Protein AF-A0A103Y2D1-F1 (afdb_monomer_lite)

Structure (mmCIF, N/CA/C/O backbone):
data_AF-A0A103Y2D1-F1
#
_entry.id   AF-A0A103Y2D1-F1
#
loop_
_atom_site.group_PDB
_atom_site.id
_atom_site.type_symbol
_atom_site.label_atom_id
_atom_site.label_alt_id
_atom_site.label_comp_id
_atom_site.label_asym_id
_atom_site.label_entity_id
_atom_site.label_seq_id
_atom_site.pdbx_PDB_ins_code
_atom_site.Cartn_x
_atom_site.Cartn_y
_atom_site.Cartn_z
_atom_site.occupancy
_atom_site.B_iso_or_equiv
_atom_site.auth_seq_id
_atom_site.auth_comp_id
_atom_site.auth_asym_id
_atom_site.auth_atom_id
_atom_site.pdbx_PDB_model_num
ATOM 1 N N . MET A 1 1 ? 6.183 9.268 -10.491 1.00 80.50 1 MET A N 1
ATOM 2 C CA . MET A 1 1 ? 6.484 7.923 -9.949 1.00 80.50 1 MET A CA 1
ATOM 3 C C . MET A 1 1 ? 5.217 7.092 -9.998 1.00 80.50 1 MET A C 1
ATOM 5 O O . MET A 1 1 ? 4.140 7.675 -9.955 1.00 80.50 1 MET A O 1
ATOM 9 N N . TYR A 1 2 ? 5.351 5.771 -10.081 1.00 86.38 2 TYR A N 1
ATOM 10 C CA . TYR A 1 2 ? 4.255 4.839 -9.800 1.00 86.38 2 TYR A CA 1
ATOM 11 C C . TYR A 1 2 ? 4.554 4.114 -8.488 1.00 86.38 2 TYR A C 1
ATOM 13 O O . TYR A 1 2 ? 5.723 3.844 -8.200 1.00 86.38 2 TYR A O 1
ATOM 21 N N . ILE A 1 3 ? 3.529 3.802 -7.698 1.00 89.62 3 ILE A N 1
ATOM 22 C CA . ILE A 1 3 ? 3.655 2.942 -6.515 1.00 89.62 3 ILE A CA 1
ATOM 23 C C . ILE A 1 3 ? 2.510 1.931 -6.537 1.00 89.62 3 ILE A C 1
ATOM 25 O O . ILE A 1 3 ? 1.352 2.335 -6.609 1.00 89.62 3 ILE A O 1
ATOM 29 N N . ASN A 1 4 ? 2.822 0.641 -6.441 1.00 91.50 4 ASN A N 1
ATOM 30 C CA . ASN A 1 4 ? 1.822 -0.393 -6.184 1.00 91.50 4 ASN A CA 1
ATOM 31 C C . ASN A 1 4 ? 1.938 -0.840 -4.728 1.00 91.50 4 ASN A C 1
ATOM 33 O O . ASN A 1 4 ? 3.003 -1.292 -4.306 1.00 91.50 4 ASN A O 1
ATOM 37 N N . TRP A 1 5 ? 0.838 -0.773 -3.986 1.00 93.69 5 TRP A N 1
ATOM 38 C CA . TRP A 1 5 ? 0.718 -1.382 -2.663 1.00 93.69 5 TRP A CA 1
ATOM 39 C C . TRP A 1 5 ? -0.102 -2.667 -2.759 1.00 93.69 5 TRP A C 1
ATOM 41 O O . TRP A 1 5 ? -1.119 -2.688 -3.458 1.00 93.69 5 TRP A O 1
ATOM 51 N N . TYR A 1 6 ? 0.303 -3.711 -2.034 1.00 93.12 6 TYR A N 1
ATOM 52 C CA . TYR A 1 6 ? -0.367 -5.013 -2.039 1.00 93.12 6 TYR A CA 1
ATOM 53 C C . TYR A 1 6 ? -0.736 -5.480 -0.631 1.00 93.12 6 TYR A C 1
ATOM 55 O O . TYR A 1 6 ? 0.100 -5.515 0.279 1.00 93.12 6 TYR A O 1
ATOM 63 N N . PHE A 1 7 ? -1.989 -5.913 -0.486 1.00 93.62 7 PHE A N 1
ATOM 64 C CA . PHE A 1 7 ? -2.596 -6.306 0.782 1.00 93.62 7 PHE A CA 1
ATOM 65 C C . PHE A 1 7 ? -3.375 -7.615 0.616 1.00 93.62 7 PHE A C 1
ATOM 67 O O . PHE A 1 7 ? -4.338 -7.674 -0.141 1.00 93.62 7 PHE A O 1
ATOM 74 N N . THR A 1 8 ? -3.013 -8.659 1.355 1.00 93.94 8 THR A N 1
ATOM 75 C CA . THR A 1 8 ? -3.889 -9.816 1.623 1.00 93.94 8 THR A CA 1
ATOM 76 C C . THR A 1 8 ? -3.883 -10.039 3.122 1.00 93.94 8 THR A C 1
ATOM 78 O O . THR A 1 8 ? -2.853 -9.846 3.769 1.00 93.94 8 THR A O 1
ATOM 81 N N . GLU A 1 9 ? -5.007 -10.456 3.691 1.00 93.12 9 GLU A N 1
ATOM 82 C CA . GLU A 1 9 ? -4.977 -10.920 5.075 1.00 93.12 9 GLU A CA 1
ATOM 83 C C . GLU A 1 9 ? -4.262 -12.280 5.091 1.00 93.12 9 GLU A C 1
ATOM 85 O O . GLU A 1 9 ? -4.388 -13.077 4.153 1.00 93.12 9 GLU A O 1
ATOM 90 N N . VAL A 1 10 ? -3.444 -12.500 6.116 1.00 87.44 10 VAL A N 1
ATOM 91 C CA . VAL A 1 10 ? -2.610 -13.697 6.298 1.00 87.44 10 VAL A CA 1
ATOM 92 C C . VAL A 1 10 ? -3.083 -14.545 7.483 1.00 87.44 10 VAL A C 1
ATOM 94 O O . VAL A 1 10 ? -2.599 -15.659 7.671 1.00 87.44 10 VAL A O 1
ATOM 97 N N . GLN A 1 11 ? -4.038 -14.036 8.267 1.00 86.94 11 GLN A N 1
ATOM 98 C CA . GLN A 1 11 ? -4.599 -14.670 9.460 1.00 86.94 11 GLN A CA 1
ATOM 99 C C . GLN A 1 11 ? -6.085 -15.004 9.253 1.00 86.94 11 GLN A C 1
ATOM 101 O O . GLN A 1 11 ? -6.831 -14.258 8.621 1.00 86.94 11 GLN A O 1
ATOM 106 N N . GLY A 1 12 ? -6.541 -16.138 9.785 1.00 89.25 12 GLY A N 1
ATOM 107 C CA . GLY A 1 12 ? -7.967 -16.467 9.801 1.00 89.25 12 GLY A CA 1
ATOM 108 C C . GLY A 1 12 ? -8.672 -15.686 10.906 1.00 89.25 12 GLY A C 1
ATOM 109 O O . GLY A 1 12 ? -8.625 -16.123 12.051 1.00 89.25 12 GLY A O 1
ATOM 110 N N . LEU A 1 13 ? -9.291 -14.552 10.563 1.00 90.62 13 LEU A N 1
ATOM 111 C CA . LEU A 1 13 ? -9.935 -13.660 11.536 1.00 90.62 13 LEU A CA 1
ATOM 112 C C . LEU A 1 13 ? -11.124 -14.332 12.245 1.00 90.62 13 LEU A C 1
ATOM 114 O O . LEU A 1 13 ? -11.968 -14.975 11.610 1.00 90.62 13 LEU A O 1
ATOM 118 N N . GLY A 1 14 ? -11.185 -14.169 13.565 1.00 90.69 14 GLY A N 1
ATOM 119 C CA . GLY A 1 14 ? -12.250 -14.654 14.435 1.00 90.69 14 GLY A CA 1
ATOM 120 C C . GLY A 1 14 ? -13.510 -13.780 14.440 1.00 90.69 14 GLY A C 1
ATOM 121 O O . GLY A 1 14 ? -13.610 -12.743 13.787 1.00 90.69 14 GLY A O 1
ATOM 122 N N . LEU A 1 15 ? -14.513 -14.201 15.218 1.00 91.62 15 LEU A N 1
ATOM 123 C CA . LEU A 1 15 ? -15.745 -13.427 15.397 1.00 91.62 15 LEU A CA 1
ATOM 124 C C . LEU A 1 15 ? -15.460 -12.127 16.158 1.00 91.62 15 LEU A C 1
ATOM 126 O O . LEU A 1 15 ? -15.080 -12.162 17.326 1.00 91.62 15 LEU A O 1
ATOM 130 N N . GLY A 1 16 ? -15.705 -10.994 15.500 1.00 91.00 16 GLY A N 1
ATOM 131 C CA . GLY A 1 16 ? -15.425 -9.663 16.040 1.00 91.00 16 GLY A CA 1
ATOM 132 C C . GLY A 1 16 ? -14.010 -9.156 15.755 1.00 91.00 16 GLY A C 1
ATOM 133 O O . GLY A 1 16 ? -13.722 -8.019 16.108 1.00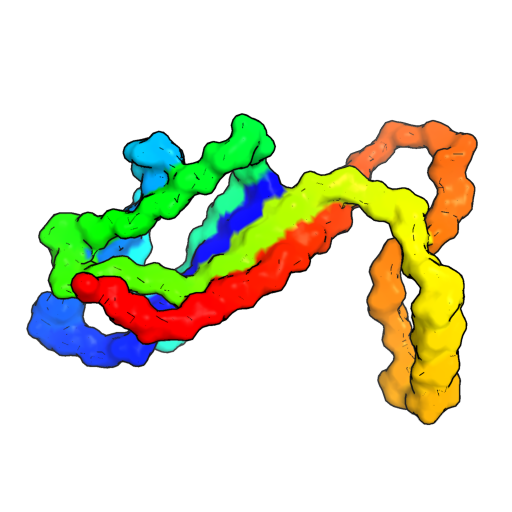 91.00 16 GLY A O 1
ATOM 134 N N . GLU A 1 17 ? -13.153 -9.943 15.097 1.00 93.56 17 GLU A N 1
ATOM 135 C CA . GLU A 1 17 ? -11.875 -9.450 14.581 1.00 93.56 17 GLU A CA 1
ATOM 136 C C . GLU A 1 17 ? -12.064 -8.855 13.184 1.00 93.56 17 GLU A C 1
ATOM 138 O O . GLU A 1 17 ? -12.582 -9.505 12.272 1.00 93.56 17 GLU A O 1
ATOM 143 N N . TYR A 1 18 ? -11.625 -7.613 13.007 1.00 94.06 18 TYR A N 1
ATOM 144 C CA . TYR A 1 18 ? -11.720 -6.893 11.745 1.00 94.06 18 TYR A CA 1
ATOM 145 C C . TYR A 1 18 ? -10.474 -6.039 11.524 1.00 94.06 18 TYR A C 1
ATOM 147 O O . TYR A 1 18 ? -9.940 -5.448 12.464 1.00 94.06 18 TYR A O 1
ATOM 155 N N . ARG A 1 19 ? -10.013 -5.975 10.272 1.00 95.38 19 ARG A N 1
ATOM 156 C CA . ARG A 1 19 ? -8.897 -5.121 9.862 1.00 95.38 19 ARG A CA 1
ATOM 157 C C . ARG A 1 19 ? -9.337 -4.219 8.718 1.00 95.38 19 ARG A C 1
ATOM 159 O O . ARG A 1 19 ? -9.697 -4.710 7.650 1.00 95.38 19 ARG A O 1
ATOM 166 N N . SER A 1 20 ? -9.276 -2.917 8.949 1.00 96.56 20 SER A N 1
ATOM 167 C CA . SER A 1 20 ? -9.605 -1.885 7.973 1.00 96.56 20 SER A CA 1
ATOM 168 C C . SER A 1 20 ? -8.745 -0.648 8.225 1.00 96.56 20 SER A C 1
ATOM 170 O O . SER A 1 20 ? -8.495 -0.263 9.369 1.00 96.56 20 SER A O 1
ATOM 172 N N . PHE A 1 21 ? -8.214 -0.062 7.158 1.00 96.88 21 PHE A N 1
ATOM 173 C CA . PHE A 1 21 ? -7.313 1.082 7.252 1.00 96.88 21 PHE A CA 1
ATOM 174 C C . PHE A 1 21 ? -7.339 1.937 5.988 1.00 96.88 21 PHE A C 1
ATOM 176 O O . PHE A 1 21 ? -7.564 1.437 4.888 1.00 96.88 21 PHE A O 1
ATOM 183 N N . GLU A 1 22 ? -7.065 3.223 6.147 1.00 96.62 22 GLU A N 1
ATOM 184 C CA . GLU A 1 22 ? -6.908 4.183 5.056 1.00 96.62 22 GLU A CA 1
ATOM 185 C C . GLU A 1 22 ? -5.439 4.602 4.935 1.00 96.62 22 GLU A C 1
ATOM 187 O O . GLU A 1 22 ? -4.681 4.591 5.912 1.00 96.62 22 GLU A O 1
ATOM 192 N N . ILE A 1 23 ? -5.020 4.947 3.718 1.00 95.00 23 ILE A N 1
ATOM 193 C CA . ILE A 1 23 ? -3.692 5.496 3.444 1.00 95.00 23 ILE A CA 1
ATOM 194 C C . ILE A 1 23 ? -3.820 7.006 3.307 1.00 95.00 23 ILE A C 1
ATOM 196 O O . ILE A 1 23 ? -4.662 7.501 2.563 1.00 95.00 23 ILE A O 1
ATOM 200 N N . TYR A 1 24 ? -2.935 7.723 3.984 1.00 92.81 24 TYR A N 1
ATOM 201 C CA . TYR A 1 24 ? -2.800 9.170 3.928 1.00 92.81 24 TYR A CA 1
ATOM 202 C C . TYR A 1 24 ? -1.480 9.530 3.236 1.00 92.81 24 TYR A C 1
ATOM 204 O O . TYR A 1 24 ? -0.499 8.784 3.318 1.00 92.81 24 TYR A O 1
ATOM 212 N N . LYS A 1 25 ? -1.449 10.669 2.539 1.00 91.38 25 LYS A N 1
ATOM 213 C CA . LYS A 1 25 ? -0.292 11.161 1.780 1.00 91.38 25 LYS A CA 1
ATOM 214 C C . LYS A 1 25 ? -0.028 12.625 2.121 1.00 91.38 25 LYS A C 1
ATOM 216 O O . LYS A 1 25 ? -0.676 13.509 1.563 1.00 91.38 25 LYS A O 1
ATOM 221 N N . ASP A 1 26 ? 0.999 12.874 2.927 1.00 89.00 26 ASP A N 1
ATOM 222 C CA . ASP A 1 26 ? 1.306 14.185 3.520 1.00 89.00 26 ASP A CA 1
ATOM 223 C C . ASP A 1 26 ? 0.104 14.738 4.320 1.00 89.00 26 ASP A C 1
ATOM 225 O O . ASP A 1 26 ? -0.356 15.851 4.094 1.00 89.00 26 ASP A O 1
ATOM 229 N N . ASP A 1 27 ? -0.423 13.902 5.223 1.00 88.25 27 ASP A N 1
ATOM 230 C CA . ASP A 1 27 ? -1.578 14.122 6.117 1.00 88.25 27 ASP A CA 1
ATOM 231 C C . ASP A 1 27 ? -2.966 14.311 5.455 1.00 88.25 27 ASP A C 1
ATOM 233 O O . ASP A 1 27 ? -3.981 14.234 6.148 1.00 88.25 27 ASP A O 1
ATOM 237 N N . ASP A 1 28 ? -3.053 14.432 4.126 1.00 90.94 28 ASP A N 1
ATOM 238 C CA . ASP A 1 28 ? -4.314 14.323 3.371 1.00 90.94 28 ASP A CA 1
ATOM 239 C C . ASP A 1 28 ? -4.742 12.852 3.188 1.00 90.94 28 ASP A C 1
ATOM 241 O O . ASP A 1 28 ? -3.914 11.994 2.869 1.00 90.94 28 ASP A O 1
ATOM 245 N N . ASN A 1 29 ? -6.040 12.546 3.323 1.00 92.69 29 ASN A N 1
ATOM 246 C CA . ASN A 1 29 ? -6.555 11.193 3.071 1.00 92.69 29 ASN A CA 1
ATOM 247 C C . ASN A 1 29 ? -6.474 10.848 1.573 1.00 92.69 29 ASN A C 1
ATOM 249 O O . ASN A 1 29 ? -6.965 11.595 0.723 1.00 92.69 29 ASN A O 1
ATOM 253 N N . PHE A 1 30 ? -5.842 9.719 1.253 1.00 91.38 30 PHE A N 1
ATOM 254 C CA . PHE A 1 30 ? -5.469 9.325 -0.103 1.00 91.38 30 PHE A CA 1
ATOM 255 C C . PHE A 1 30 ? -6.214 8.075 -0.610 1.00 91.38 30 PHE A C 1
ATOM 257 O O . PHE A 1 30 ? -6.243 7.839 -1.821 1.00 91.38 30 PHE A O 1
ATOM 264 N N . SER A 1 31 ? -6.843 7.272 0.258 1.00 93.50 31 SER A N 1
ATOM 265 C CA . SER A 1 31 ? -7.573 6.063 -0.153 1.00 93.50 31 SER A CA 1
ATOM 266 C C . SER A 1 31 ? -8.944 5.933 0.506 1.00 93.50 31 SER A C 1
ATOM 268 O O . SER A 1 31 ? -9.194 6.455 1.581 1.00 93.50 31 SER A O 1
ATOM 270 N N . LEU A 1 32 ? -9.827 5.149 -0.116 1.00 94.94 32 LEU A N 1
ATOM 271 C CA . LEU A 1 32 ? -10.968 4.565 0.595 1.00 94.94 32 LEU A CA 1
ATOM 272 C C . LEU A 1 32 ? -10.477 3.490 1.593 1.00 94.94 32 LEU A C 1
ATOM 274 O O . LEU A 1 32 ? -9.338 3.025 1.446 1.00 94.94 32 LEU A O 1
ATOM 278 N N . PRO A 1 33 ? -11.318 3.039 2.547 1.00 96.19 33 PRO A N 1
ATOM 279 C CA . PRO A 1 33 ? -10.970 1.970 3.480 1.00 96.19 33 PRO A CA 1
ATOM 280 C C . PRO A 1 33 ? -10.531 0.682 2.777 1.00 96.19 33 PRO A C 1
ATOM 282 O O . PRO A 1 33 ? -11.262 0.094 1.973 1.00 96.19 33 PRO A O 1
ATOM 285 N N . ILE A 1 34 ? -9.325 0.226 3.103 1.00 96.12 34 ILE A N 1
ATOM 286 C CA . ILE A 1 34 ? -8.717 -0.999 2.593 1.00 96.12 34 ILE A CA 1
ATOM 287 C C . ILE A 1 34 ? -9.003 -2.126 3.583 1.00 96.12 34 ILE A C 1
ATOM 289 O O . ILE A 1 34 ? -8.465 -2.163 4.687 1.00 96.12 34 ILE A O 1
ATOM 293 N N . VAL A 1 35 ? -9.835 -3.074 3.151 1.00 95.94 35 VAL A N 1
ATOM 294 C CA . VAL A 1 35 ? -10.208 -4.269 3.919 1.00 95.94 35 VAL A CA 1
ATOM 295 C C . VAL A 1 35 ? -9.522 -5.488 3.289 1.00 95.94 35 VAL A C 1
ATOM 297 O O . VAL A 1 35 ? -10.050 -6.048 2.317 1.00 95.94 35 VAL A O 1
ATOM 300 N N . PRO A 1 36 ? -8.323 -5.893 3.753 1.00 93.94 36 PRO A N 1
ATOM 301 C CA . PRO A 1 36 ? -7.642 -7.074 3.233 1.00 93.94 36 PRO A CA 1
ATOM 302 C C . PRO A 1 36 ? -8.445 -8.348 3.533 1.00 93.94 36 PRO A C 1
ATOM 304 O O . PRO A 1 36 ? -9.123 -8.456 4.552 1.00 93.94 36 PRO A O 1
ATOM 307 N N . ARG A 1 37 ? -8.376 -9.336 2.635 1.00 91.56 37 ARG A N 1
ATOM 308 C CA . ARG A 1 37 ? -9.116 -10.604 2.754 1.00 91.56 37 ARG A CA 1
ATOM 309 C C . ARG A 1 37 ? -8.167 -11.787 2.655 1.00 91.56 37 ARG A C 1
ATOM 311 O O . ARG A 1 37 ? -7.156 -11.704 1.966 1.00 91.56 37 ARG A O 1
ATOM 318 N N . ILE A 1 38 ? -8.481 -12.883 3.342 1.00 91.00 38 ILE A N 1
ATOM 319 C CA . ILE A 1 38 ? -7.621 -14.068 3.334 1.00 91.00 38 ILE A CA 1
ATOM 320 C C . ILE A 1 38 ? -7.680 -14.759 1.966 1.00 91.00 38 ILE A C 1
ATOM 322 O O . ILE A 1 38 ? -8.761 -15.040 1.450 1.00 91.00 38 ILE A O 1
ATOM 326 N N . GLY A 1 39 ? -6.514 -14.998 1.363 1.00 86.75 39 GLY A N 1
ATOM 327 C CA . GLY A 1 39 ? -6.400 -15.614 0.036 1.00 86.75 39 GLY A CA 1
ATOM 328 C C . GLY A 1 39 ? -6.731 -14.694 -1.149 1.00 86.75 39 GLY A C 1
ATOM 329 O O . GLY A 1 39 ? -6.792 -15.183 -2.276 1.00 86.75 39 GLY A O 1
ATOM 330 N N . TYR A 1 40 ? -6.918 -13.387 -0.930 1.00 92.25 40 TYR A N 1
ATOM 331 C CA . TYR A 1 40 ? -7.183 -12.408 -1.990 1.00 92.25 40 TYR A CA 1
ATOM 332 C C . TYR A 1 40 ? -6.284 -11.181 -1.835 1.00 92.25 40 TYR A C 1
ATOM 334 O O . TYR A 1 40 ? -6.279 -10.533 -0.790 1.00 92.25 40 TYR A O 1
ATOM 342 N N . VAL A 1 41 ? -5.568 -10.827 -2.903 1.00 92.94 41 VAL A N 1
ATOM 343 C CA . VAL A 1 41 ? -4.731 -9.623 -2.938 1.00 92.94 41 VAL A CA 1
ATOM 344 C C . VAL A 1 41 ? -5.551 -8.426 -3.420 1.00 92.94 41 VAL A C 1
ATOM 346 O O . VAL A 1 41 ? -5.955 -8.365 -4.580 1.00 92.94 41 VAL A O 1
ATOM 349 N N . SER A 1 42 ? -5.752 -7.459 -2.531 1.00 92.88 42 SER A N 1
ATOM 350 C CA . SER A 1 42 ? -6.139 -6.089 -2.866 1.00 92.88 42 SER A CA 1
ATOM 351 C C . SER A 1 42 ? -4.896 -5.305 -3.298 1.00 92.88 42 SER A C 1
ATOM 353 O O . SER A 1 42 ? -3.853 -5.386 -2.646 1.00 92.88 42 SER A O 1
ATOM 355 N N . GLN A 1 43 ? -5.009 -4.528 -4.376 1.00 94.25 43 GLN A N 1
ATOM 356 C CA . GLN A 1 43 ? -3.946 -3.660 -4.893 1.00 94.25 43 GLN A CA 1
ATOM 357 C C . GLN A 1 43 ? -4.401 -2.197 -4.843 1.00 94.25 43 GLN A C 1
ATOM 359 O O . GLN A 1 43 ? -5.531 -1.898 -5.230 1.00 94.25 43 GLN A O 1
ATOM 364 N N . LEU A 1 44 ? -3.516 -1.287 -4.428 1.00 94.12 44 LEU A N 1
ATOM 365 C CA . LEU A 1 44 ? -3.673 0.151 -4.659 1.00 94.12 44 LEU A CA 1
ATOM 366 C C . LEU A 1 44 ? -2.562 0.633 -5.598 1.00 94.12 44 LEU A C 1
ATOM 368 O O . LEU A 1 44 ? -1.389 0.632 -5.225 1.00 94.12 44 LEU A O 1
ATOM 372 N N . LEU A 1 45 ? -2.947 1.055 -6.804 1.00 92.25 45 LEU A N 1
ATOM 373 C CA . LEU A 1 45 ? -2.069 1.734 -7.755 1.00 92.25 45 LEU A CA 1
ATOM 374 C C . LEU A 1 45 ? -2.103 3.245 -7.498 1.00 92.25 45 LEU A C 1
ATOM 376 O O . LEU A 1 45 ? -3.150 3.880 -7.603 1.00 92.25 45 LEU A O 1
ATOM 380 N N . VAL A 1 46 ? -0.935 3.819 -7.232 1.00 89.88 46 VAL A N 1
ATOM 381 C CA . VAL A 1 46 ? -0.678 5.260 -7.217 1.00 89.88 46 VAL A CA 1
ATOM 382 C C . VAL A 1 46 ? -0.006 5.622 -8.540 1.00 89.88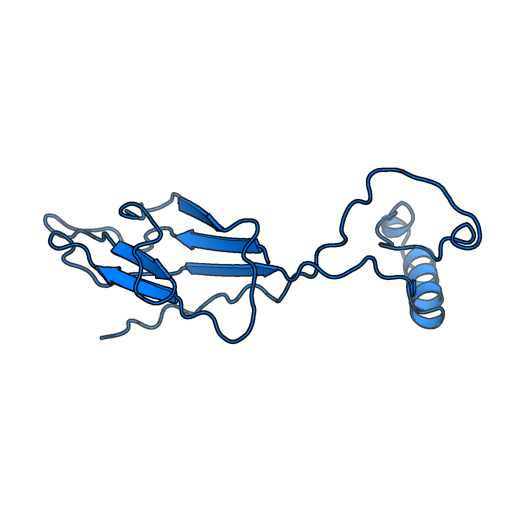 46 VAL A C 1
ATOM 384 O O . VAL A 1 46 ? 1.147 5.245 -8.763 1.00 89.88 46 VAL A O 1
ATOM 387 N N . SER A 1 47 ? -0.708 6.331 -9.426 1.00 85.56 47 SER A N 1
ATOM 388 C CA . SER A 1 47 ? -0.147 6.826 -10.688 1.00 85.56 47 SER A CA 1
ATOM 389 C C . SER A 1 47 ? 0.321 8.275 -10.596 1.00 85.56 47 SER A C 1
ATOM 391 O O . SER A 1 47 ? -0.085 9.022 -9.709 1.00 85.56 47 SER A O 1
ATOM 393 N N . ASP A 1 48 ? 1.209 8.656 -11.520 1.00 80.06 48 ASP A N 1
ATOM 394 C CA . ASP A 1 48 ? 1.553 10.049 -11.845 1.00 80.06 48 ASP A CA 1
ATOM 395 C C . ASP A 1 48 ? 2.030 10.916 -10.662 1.00 80.06 48 ASP A C 1
ATOM 397 O O . ASP A 1 48 ? 2.029 12.146 -10.723 1.00 80.06 48 ASP A O 1
ATOM 401 N N . LEU A 1 49 ? 2.518 10.269 -9.598 1.00 82.56 49 LEU A N 1
ATOM 402 C CA . LEU A 1 49 ? 2.969 10.917 -8.372 1.00 82.56 49 LEU A CA 1
ATOM 403 C C . LEU A 1 49 ? 4.196 11.789 -8.667 1.00 82.56 49 LEU A C 1
ATOM 405 O O . LEU A 1 49 ? 5.298 11.271 -8.887 1.00 82.56 49 LEU A O 1
ATOM 409 N N . SER A 1 50 ? 4.004 13.106 -8.701 1.00 80.56 50 SER A N 1
ATOM 410 C CA . SER A 1 50 ? 5.088 14.082 -8.822 1.00 80.56 50 SER A CA 1
ATOM 411 C C . SER A 1 50 ? 5.764 14.258 -7.464 1.00 80.56 50 SER A C 1
ATOM 413 O O . SER A 1 50 ? 5.092 14.526 -6.471 1.00 80.56 50 SER A O 1
ATOM 415 N N . VAL A 1 51 ? 7.084 14.078 -7.414 1.00 74.94 51 VAL A N 1
ATOM 416 C CA . VAL A 1 51 ? 7.861 14.024 -6.168 1.00 74.94 51 VAL A CA 1
ATOM 417 C C . VAL A 1 51 ? 8.918 15.120 -6.193 1.00 74.94 51 VAL A C 1
ATOM 419 O O . VAL A 1 51 ? 9.877 15.043 -6.957 1.00 74.94 51 VAL A O 1
ATOM 422 N N . ASN A 1 52 ? 8.723 16.153 -5.374 1.00 72.31 52 ASN A N 1
ATOM 423 C CA . ASN A 1 52 ? 9.586 17.335 -5.310 1.00 72.31 52 ASN A CA 1
ATOM 424 C C . ASN A 1 52 ? 10.126 17.530 -3.882 1.00 72.31 52 ASN A C 1
ATOM 426 O O . ASN A 1 52 ? 9.802 18.503 -3.204 1.00 72.31 52 ASN A O 1
ATOM 430 N N . GLY A 1 53 ? 10.889 16.541 -3.411 1.00 79.62 53 GLY A N 1
ATOM 431 C CA . GLY A 1 53 ? 11.309 16.389 -2.016 1.00 79.62 53 GLY A CA 1
ATOM 432 C C . GLY A 1 53 ? 10.907 15.018 -1.468 1.00 79.62 53 GLY A C 1
ATOM 433 O O . GLY A 1 53 ? 10.749 14.066 -2.231 1.00 79.62 53 GLY A O 1
ATOM 434 N N . THR A 1 54 ? 10.729 14.916 -0.153 1.00 82.12 54 THR A N 1
ATOM 435 C CA . THR A 1 54 ? 10.143 13.731 0.493 1.00 82.12 54 THR A CA 1
ATOM 436 C C . THR A 1 54 ? 8.618 13.775 0.376 1.00 82.12 54 THR A C 1
ATOM 438 O O . THR A 1 54 ? 8.033 14.837 0.567 1.00 82.12 54 THR A O 1
ATOM 441 N N . ILE A 1 55 ? 7.986 12.628 0.114 1.00 82.81 55 ILE A N 1
ATOM 442 C CA . ILE A 1 55 ? 6.549 12.408 0.339 1.00 82.81 55 ILE A CA 1
ATOM 443 C C . ILE A 1 55 ? 6.417 11.399 1.473 1.00 82.81 55 ILE A C 1
ATOM 445 O O . ILE A 1 55 ? 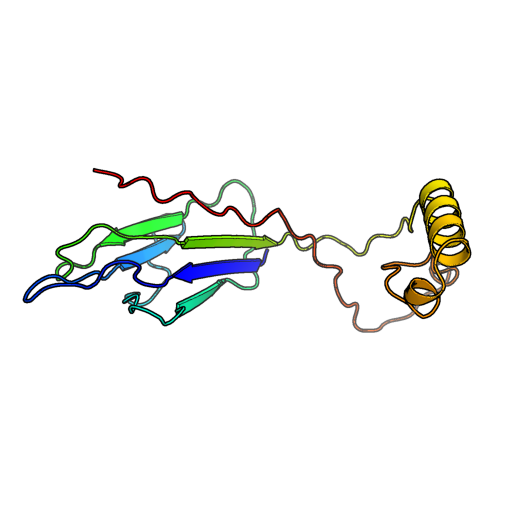7.078 10.357 1.447 1.00 82.81 55 ILE A O 1
ATOM 449 N N . ASN A 1 56 ? 5.560 11.699 2.441 1.00 88.50 56 ASN A N 1
ATOM 450 C CA . ASN A 1 56 ? 5.245 10.808 3.545 1.00 88.50 56 ASN A CA 1
ATOM 451 C C . ASN A 1 56 ? 3.922 10.091 3.265 1.00 88.50 56 ASN A C 1
ATOM 453 O O . ASN A 1 56 ? 2.901 10.729 3.015 1.00 88.50 56 ASN A O 1
ATOM 457 N N . PHE A 1 57 ? 3.937 8.763 3.355 1.00 91.25 57 PHE A N 1
ATOM 458 C CA . PHE A 1 57 ? 2.719 7.961 3.426 1.00 91.25 57 PHE A CA 1
ATOM 459 C C . PHE A 1 57 ? 2.553 7.433 4.848 1.00 91.25 57 PHE A C 1
ATOM 461 O O . PHE A 1 57 ? 3.487 6.853 5.407 1.00 91.25 57 PHE A O 1
ATOM 468 N N . SER A 1 58 ? 1.367 7.612 5.416 1.00 92.31 58 SER A N 1
ATOM 469 C CA . SER A 1 58 ? 0.956 7.026 6.692 1.00 92.31 58 SER A CA 1
ATOM 470 C C . SER A 1 58 ? -0.255 6.121 6.468 1.00 92.31 58 SER A C 1
ATOM 472 O O . SER A 1 58 ? -0.994 6.276 5.497 1.00 92.31 58 SER A O 1
ATOM 474 N N . ILE A 1 59 ? -0.427 5.119 7.329 1.00 94.94 59 ILE A N 1
ATOM 475 C CA . ILE A 1 59 ? -1.523 4.149 7.233 1.00 94.94 59 ILE A CA 1
ATOM 476 C C . ILE A 1 59 ? -2.222 4.118 8.585 1.00 94.94 59 ILE A C 1
ATOM 478 O O . ILE A 1 59 ? -1.577 3.878 9.608 1.00 94.94 59 ILE A O 1
ATOM 482 N N . VAL A 1 60 ? -3.521 4.396 8.586 1.00 95.06 60 VAL A N 1
ATOM 483 C CA . VAL A 1 60 ? -4.306 4.679 9.791 1.00 95.06 60 VAL A CA 1
ATOM 484 C C . VAL A 1 60 ? -5.480 3.708 9.855 1.00 95.06 60 VAL A C 1
ATOM 486 O O . VAL A 1 60 ? -6.182 3.518 8.866 1.00 95.06 60 VAL A O 1
ATOM 489 N N . THR A 1 61 ? -5.688 3.068 11.005 1.00 96.31 61 THR A N 1
ATOM 490 C CA . THR A 1 61 ? -6.862 2.215 11.254 1.00 96.31 61 THR A CA 1
ATOM 491 C C . THR A 1 61 ? -8.150 3.027 11.177 1.00 96.31 61 THR A C 1
ATOM 493 O O . THR A 1 61 ? -8.213 4.107 11.764 1.00 96.31 61 THR A O 1
ATOM 496 N N . THR A 1 62 ? -9.191 2.493 10.540 1.00 97.12 62 THR A N 1
ATOM 497 C CA . THR A 1 62 ? -10.544 3.061 10.663 1.00 97.12 62 THR A CA 1
ATOM 498 C C . THR A 1 62 ? -11.136 2.764 12.047 1.00 97.12 62 THR A C 1
ATOM 500 O O . THR A 1 62 ? -10.727 1.802 12.699 1.00 97.12 62 THR A O 1
ATOM 503 N N . ASP A 1 63 ? -12.108 3.568 12.494 1.00 96.25 63 ASP A N 1
ATOM 504 C CA . ASP A 1 63 ? -12.712 3.488 13.842 1.00 96.25 63 ASP A CA 1
ATOM 505 C C . ASP A 1 63 ? -13.332 2.116 14.191 1.00 96.25 63 ASP A C 1
ATOM 507 O O . ASP A 1 63 ? -13.522 1.793 15.364 1.00 96.25 63 ASP A O 1
ATOM 511 N N . ASP A 1 64 ? -13.670 1.309 13.182 1.00 94.50 64 ASP A N 1
ATOM 512 C CA . ASP A 1 64 ? -14.233 -0.040 13.302 1.00 94.50 64 ASP A CA 1
ATOM 513 C C . ASP A 1 64 ? -13.183 -1.169 13.254 1.00 94.50 64 ASP A C 1
ATOM 515 O O . ASP A 1 64 ? -13.524 -2.339 13.449 1.00 94.50 64 ASP A O 1
ATOM 519 N N . SER A 1 65 ? -11.907 -0.851 13.011 1.00 95.81 65 SER A N 1
ATOM 520 C CA . SER A 1 65 ? -10.821 -1.831 12.935 1.00 95.81 65 SER A CA 1
ATOM 521 C C . SER A 1 65 ? -10.327 -2.234 14.323 1.00 95.81 65 SER A C 1
ATOM 523 O O . SER A 1 65 ? -9.786 -1.425 15.074 1.00 95.81 65 SER A O 1
ATOM 525 N N . THR A 1 66 ? -10.433 -3.522 14.651 1.00 95.62 66 THR A N 1
ATOM 526 C CA . THR A 1 66 ? -9.907 -4.084 15.908 1.00 95.62 66 THR A CA 1
ATOM 527 C C . THR A 1 66 ? -8.438 -4.499 15.805 1.00 95.62 66 THR A C 1
ATOM 529 O O . THR A 1 66 ? -7.844 -4.914 16.799 1.00 95.62 66 THR A O 1
ATOM 532 N N . LEU A 1 67 ? -7.864 -4.451 14.601 1.00 94.00 67 LEU A N 1
ATOM 533 C CA . LEU A 1 67 ? -6.507 -4.892 14.287 1.00 94.00 67 LEU A CA 1
ATOM 534 C C . LEU A 1 67 ? -5.685 -3.751 13.655 1.00 94.00 67 LEU A C 1
ATOM 536 O O . LEU A 1 67 ? -6.251 -2.912 12.948 1.00 94.00 67 LEU A O 1
ATOM 540 N N . PRO A 1 68 ? -4.351 -3.723 13.861 1.00 94.19 68 PRO A N 1
ATOM 541 C CA . PRO A 1 68 ? -3.463 -2.736 13.239 1.00 94.19 68 PRO A CA 1
ATOM 542 C C . PRO A 1 68 ? -3.428 -2.892 11.707 1.00 94.19 68 PRO A C 1
ATOM 544 O O . PRO A 1 68 ? -3.782 -3.963 11.197 1.00 94.19 68 PRO A O 1
ATOM 547 N N . PRO A 1 69 ? -2.967 -1.880 10.947 1.00 93.69 69 PRO A N 1
ATOM 548 C CA . PRO A 1 69 ? -2.810 -2.001 9.501 1.00 93.69 69 PRO A CA 1
ATOM 549 C C . PRO A 1 69 ? -1.789 -3.086 9.124 1.00 93.69 69 PRO A C 1
ATOM 551 O O . PRO A 1 69 ? -0.971 -3.509 9.942 1.00 93.69 69 PRO A O 1
ATOM 554 N N . LEU A 1 70 ? -1.818 -3.528 7.864 1.00 90.38 70 LEU A N 1
ATOM 555 C CA . LEU A 1 70 ? -0.779 -4.388 7.290 1.00 90.38 70 LEU A CA 1
ATOM 556 C C . LEU A 1 70 ? -0.345 -3.891 5.909 1.00 90.38 70 LEU A C 1
ATOM 558 O O . LEU A 1 70 ? -1.085 -3.184 5.232 1.00 90.38 70 LEU A O 1
ATOM 562 N N . VAL A 1 71 ? 0.861 -4.277 5.498 1.00 91.75 71 VAL A N 1
ATOM 563 C CA . VAL A 1 71 ? 1.404 -4.080 4.148 1.00 91.75 71 VAL A CA 1
ATOM 564 C C . VAL A 1 71 ? 2.217 -5.322 3.815 1.00 91.75 71 VAL A C 1
ATOM 566 O O . VAL A 1 71 ? 3.099 -5.685 4.591 1.00 91.75 71 VAL A O 1
ATOM 569 N N . ASN A 1 72 ? 1.942 -5.974 2.683 1.00 90.44 72 ASN A N 1
ATOM 570 C CA . ASN A 1 72 ? 2.609 -7.239 2.351 1.00 90.44 72 ASN A CA 1
ATOM 571 C C . ASN A 1 72 ? 3.710 -7.044 1.304 1.00 90.44 72 ASN A C 1
ATOM 573 O O . ASN A 1 72 ? 4.745 -7.705 1.362 1.00 90.44 72 ASN A O 1
ATOM 577 N N . ALA A 1 73 ? 3.506 -6.117 0.366 1.00 87.88 73 ALA A N 1
ATOM 578 C CA . ALA A 1 73 ? 4.545 -5.641 -0.537 1.00 87.88 73 ALA A CA 1
ATOM 579 C C . ALA A 1 73 ? 4.258 -4.205 -0.987 1.00 87.88 73 ALA A C 1
ATOM 581 O O . ALA A 1 73 ? 3.098 -3.797 -1.105 1.00 87.88 73 ALA A O 1
ATOM 582 N N . ILE A 1 74 ? 5.331 -3.475 -1.289 1.00 89.06 74 ILE A N 1
ATOM 583 C CA . ILE A 1 74 ? 5.291 -2.208 -2.021 1.00 89.06 74 ILE A CA 1
ATOM 584 C C . ILE A 1 74 ? 6.274 -2.319 -3.188 1.00 89.06 74 ILE A C 1
ATOM 586 O O . ILE A 1 74 ? 7.443 -2.660 -2.986 1.00 89.06 74 ILE A O 1
ATOM 590 N N . GLU A 1 75 ? 5.816 -2.007 -4.397 1.00 86.69 75 GLU A N 1
ATOM 591 C CA . GLU A 1 75 ? 6.680 -1.755 -5.552 1.00 86.69 75 GLU A CA 1
ATOM 592 C C . GLU A 1 75 ? 6.728 -0.250 -5.807 1.00 86.69 75 GLU A C 1
ATOM 594 O O . GLU A 1 75 ? 5.683 0.400 -5.879 1.00 86.69 75 GLU A O 1
ATOM 599 N N . ILE A 1 76 ? 7.927 0.308 -5.968 1.00 85.81 76 ILE A N 1
ATOM 600 C CA . ILE A 1 76 ? 8.122 1.734 -6.241 1.00 85.81 76 ILE A CA 1
ATOM 601 C C . ILE A 1 76 ? 8.851 1.866 -7.575 1.00 85.81 76 ILE A C 1
ATOM 603 O O . ILE A 1 76 ? 9.914 1.281 -7.777 1.00 85.81 76 ILE A O 1
ATOM 607 N N . PHE A 1 77 ? 8.295 2.662 -8.484 1.00 81.00 77 PHE A N 1
ATOM 608 C CA . PHE A 1 77 ? 8.864 2.870 -9.809 1.00 81.00 77 PHE A CA 1
ATOM 609 C C . PHE A 1 77 ? 9.160 4.349 -10.047 1.00 81.00 77 PHE A C 1
ATOM 611 O O . PHE A 1 77 ? 8.256 5.199 -10.084 1.00 81.00 77 PHE A O 1
ATOM 618 N N . SER A 1 78 ? 10.435 4.663 -10.266 1.00 77.38 78 SER A N 1
ATOM 619 C CA . SER A 1 78 ? 10.823 5.955 -10.819 1.00 77.38 78 SER A CA 1
ATOM 620 C C . SER A 1 78 ? 10.584 5.966 -12.330 1.00 77.38 78 SER A C 1
ATOM 622 O O . SER A 1 78 ? 10.862 5.007 -13.053 1.00 77.38 78 SER A O 1
ATOM 624 N N . ILE A 1 79 ? 10.019 7.076 -12.805 1.00 72.19 79 ILE A N 1
ATOM 625 C CA . ILE A 1 79 ? 9.898 7.367 -14.231 1.00 72.19 79 ILE A CA 1
ATOM 626 C C . ILE A 1 79 ? 11.109 8.235 -14.553 1.00 72.19 79 ILE A C 1
ATOM 628 O O . ILE A 1 79 ? 11.158 9.387 -14.125 1.00 72.19 79 ILE A O 1
ATOM 632 N N . SER A 1 80 ? 12.103 7.668 -15.228 1.00 67.88 80 SER A N 1
ATOM 633 C CA . SER A 1 80 ? 13.232 8.425 -15.765 1.00 67.88 80 SER A CA 1
ATOM 634 C C . SER A 1 80 ? 12.956 8.830 -17.211 1.00 67.88 80 SER A C 1
ATOM 636 O O . SER A 1 80 ? 12.053 8.297 -17.865 1.00 67.88 80 SER A O 1
ATOM 638 N N . ASP A 1 81 ? 13.799 9.709 -17.749 1.00 63.12 81 ASP A N 1
ATOM 639 C CA . ASP A 1 81 ? 13.982 9.790 -19.195 1.00 63.12 81 ASP A CA 1
ATOM 640 C C . ASP A 1 81 ? 14.400 8.426 -19.775 1.00 63.12 81 ASP A C 1
ATOM 642 O O . ASP A 1 81 ? 14.860 7.522 -19.065 1.00 63.12 81 ASP A O 1
ATOM 646 N N . ALA A 1 82 ? 14.227 8.268 -21.088 1.00 60.50 82 ALA A N 1
ATOM 647 C CA . ALA A 1 82 ? 14.655 7.067 -21.792 1.00 60.50 82 ALA A CA 1
ATOM 648 C C . ALA A 1 82 ? 16.174 6.870 -21.651 1.00 60.50 82 ALA A C 1
ATOM 650 O O . ALA A 1 82 ? 16.948 7.790 -21.919 1.00 60.50 82 ALA A O 1
ATOM 651 N N . LEU A 1 83 ? 16.595 5.658 -21.277 1.00 56.66 83 LEU A N 1
ATOM 652 C CA . LEU A 1 83 ? 18.008 5.286 -21.216 1.00 56.66 83 LEU A CA 1
ATOM 653 C C . LEU A 1 83 ? 18.631 5.421 -22.613 1.00 56.66 83 LEU A C 1
ATOM 655 O O . LEU A 1 83 ? 18.312 4.663 -23.526 1.00 56.66 83 LEU A O 1
ATOM 659 N N . THR A 1 84 ? 19.494 6.424 -22.779 1.00 54.59 84 THR A N 1
ATOM 660 C CA . THR A 1 84 ? 20.219 6.706 -24.029 1.00 54.59 84 THR A CA 1
ATOM 661 C C . THR A 1 84 ? 21.485 5.868 -24.172 1.00 54.59 84 THR A C 1
ATOM 663 O O . THR A 1 84 ? 21.932 5.621 -25.292 1.00 54.59 84 THR A O 1
ATOM 666 N N . ASN A 1 85 ? 22.051 5.414 -23.052 1.00 57.06 85 ASN A N 1
ATOM 667 C CA . ASN A 1 85 ? 23.130 4.441 -23.033 1.00 57.06 85 ASN A CA 1
ATOM 668 C C . ASN A 1 85 ? 22.525 3.033 -23.105 1.00 57.06 85 ASN A C 1
ATOM 670 O O . ASN A 1 85 ? 21.661 2.698 -22.293 1.00 57.06 85 ASN A O 1
ATOM 674 N N . GLY A 1 86 ? 22.956 2.237 -24.083 1.00 58.31 86 GLY A N 1
ATOM 675 C CA . GLY A 1 86 ? 22.521 0.846 -24.217 1.00 58.31 86 GLY A CA 1
ATOM 676 C C . GLY A 1 86 ? 23.188 -0.080 -23.198 1.00 58.31 86 GLY A C 1
ATOM 677 O O . GLY A 1 86 ? 23.955 0.365 -22.340 1.00 58.31 86 GLY A O 1
ATOM 678 N N . THR A 1 87 ? 22.916 -1.378 -23.327 1.00 63.81 87 THR A N 1
ATOM 679 C CA . THR A 1 87 ? 23.655 -2.450 -22.643 1.00 63.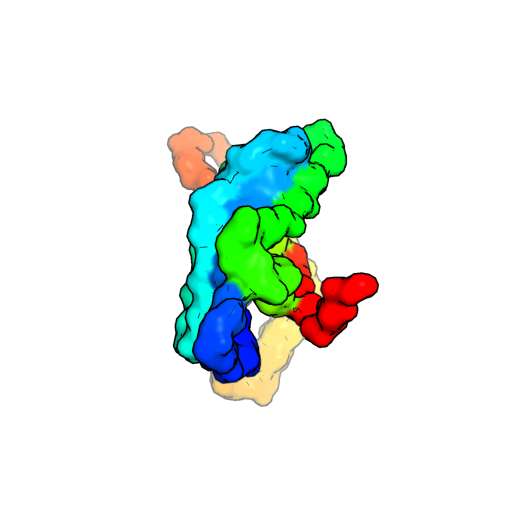81 87 THR A CA 1
ATOM 680 C C . THR A 1 87 ? 25.165 -2.271 -22.862 1.00 63.81 87 THR A C 1
ATOM 682 O O . THR A 1 87 ? 25.591 -1.958 -23.973 1.00 63.81 87 THR A O 1
ATOM 685 N N . ASP A 1 88 ? 25.963 -2.416 -21.798 1.00 71.62 88 ASP A N 1
ATOM 686 C CA . ASP A 1 88 ? 27.429 -2.342 -21.871 1.00 71.62 88 ASP A CA 1
ATOM 687 C C . ASP A 1 88 ? 27.966 -3.436 -22.805 1.00 71.62 88 ASP A C 1
ATOM 689 O O . ASP A 1 88 ? 27.501 -4.576 -22.746 1.00 71.62 88 ASP A O 1
ATOM 693 N N . ASP A 1 89 ? 28.941 -3.107 -23.653 1.00 72.00 89 ASP A N 1
ATOM 694 C CA . ASP A 1 89 ? 29.437 -4.027 -24.683 1.00 72.00 89 ASP A CA 1
ATOM 695 C C . ASP A 1 89 ? 30.038 -5.311 -24.064 1.00 72.00 89 ASP A C 1
ATOM 697 O O . ASP A 1 89 ? 29.845 -6.399 -24.605 1.00 72.00 89 ASP A O 1
ATOM 701 N N . ASN A 1 90 ? 30.632 -5.235 -22.862 1.00 74.81 90 ASN A N 1
ATOM 702 C CA . ASN A 1 90 ? 31.111 -6.415 -22.124 1.00 74.81 90 ASN A CA 1
ATOM 703 C C . ASN A 1 90 ? 29.950 -7.310 -21.646 1.00 74.81 90 ASN A C 1
ATOM 705 O O . ASN A 1 90 ? 30.070 -8.536 -21.606 1.00 74.81 90 ASN A O 1
ATOM 709 N N . ASN A 1 91 ? 28.811 -6.709 -21.282 1.00 73.56 91 ASN A N 1
ATOM 710 C CA . ASN A 1 91 ? 27.614 -7.453 -20.882 1.00 73.56 91 ASN A CA 1
ATOM 711 C C . ASN A 1 91 ? 26.914 -8.083 -22.096 1.00 73.56 91 ASN A C 1
ATOM 713 O O . ASN A 1 91 ? 26.341 -9.165 -21.960 1.00 73.56 91 ASN A O 1
ATOM 717 N N . ALA A 1 92 ? 26.981 -7.446 -23.270 1.00 75.44 92 ALA A N 1
ATOM 718 C CA . ALA A 1 92 ? 26.506 -8.024 -24.524 1.00 75.44 92 ALA A CA 1
ATOM 719 C C . ALA A 1 92 ? 27.354 -9.245 -24.932 1.00 75.44 92 ALA A C 1
ATOM 721 O O . ALA A 1 92 ? 26.802 -10.324 -25.142 1.00 75.44 92 ALA A O 1
ATOM 722 N N . GLU A 1 93 ? 28.689 -9.131 -24.924 1.00 77.69 93 GLU A N 1
ATOM 723 C CA . GLU A 1 93 ? 29.596 -10.264 -25.188 1.00 77.69 93 GLU A CA 1
ATOM 724 C C . GLU A 1 93 ? 29.406 -11.417 -24.181 1.00 77.69 93 GLU A C 1
ATOM 726 O O . GLU A 1 93 ? 29.410 -12.596 -24.557 1.00 77.69 93 GLU A O 1
ATOM 731 N N . GLY A 1 94 ? 29.183 -11.095 -22.901 1.00 80.06 94 GLY A N 1
ATOM 732 C CA . GLY A 1 94 ? 28.863 -12.078 -21.862 1.00 80.06 94 GLY A CA 1
ATOM 733 C C . GLY A 1 94 ? 27.522 -12.788 -22.090 1.00 80.06 94 GLY A C 1
ATOM 734 O O . GLY A 1 94 ? 27.428 -14.004 -21.897 1.00 80.06 94 GLY A O 1
ATOM 735 N N . LEU A 1 95 ? 26.498 -12.061 -22.550 1.00 81.00 95 LEU A N 1
ATOM 736 C CA . LEU A 1 95 ? 25.197 -12.627 -22.911 1.00 81.00 95 LEU A CA 1
ATOM 737 C C . LEU A 1 95 ? 25.295 -13.540 -24.139 1.00 81.00 95 LEU A C 1
ATOM 739 O O . LEU A 1 95 ? 24.775 -14.654 -24.107 1.00 81.00 95 LEU A O 1
ATOM 743 N N . ASP A 1 96 ? 25.976 -13.110 -25.199 1.00 81.62 96 ASP A N 1
ATOM 744 C CA . ASP A 1 96 ? 26.119 -13.909 -26.420 1.00 81.62 96 ASP A CA 1
ATOM 745 C C . ASP A 1 96 ? 26.974 -15.163 -26.180 1.00 81.62 96 ASP A C 1
ATOM 747 O O . ASP A 1 96 ? 26.677 -16.235 -26.720 1.00 81.62 96 ASP A O 1
ATOM 751 N N . SER A 1 97 ? 27.958 -15.083 -25.278 1.00 86.25 97 SER A N 1
ATOM 752 C CA . SER A 1 97 ? 28.690 -16.250 -24.769 1.00 86.25 97 SER A CA 1
ATOM 753 C C . SER A 1 97 ? 27.765 -17.232 -24.036 1.00 86.25 97 SER A C 1
ATOM 755 O O . SER A 1 97 ? 27.836 -18.441 -24.267 1.00 86.25 97 SER A O 1
ATOM 757 N N . LEU A 1 98 ? 26.851 -16.730 -23.195 1.00 84.75 98 LEU A N 1
ATOM 758 C CA . LEU A 1 98 ? 25.876 -17.550 -22.468 1.00 84.75 98 LEU A CA 1
ATOM 759 C C . LEU A 1 98 ? 24.850 -18.205 -23.414 1.00 84.75 98 LEU A C 1
ATOM 761 O O . LEU A 1 98 ? 24.586 -19.402 -23.295 1.00 84.75 98 LEU A O 1
ATOM 765 N N . LYS A 1 99 ? 24.327 -17.459 -24.396 1.00 85.31 99 LYS A N 1
ATOM 766 C CA . LYS A 1 99 ? 23.442 -17.980 -25.458 1.00 85.31 99 LYS A CA 1
ATOM 767 C C . LYS A 1 99 ? 24.129 -19.042 -26.318 1.00 85.31 99 LYS A C 1
ATOM 769 O O . LYS A 1 99 ? 23.508 -20.031 -26.703 1.00 85.31 99 LYS A O 1
ATOM 774 N N . SER A 1 100 ? 25.418 -18.857 -26.602 1.00 86.00 100 SER A N 1
ATOM 775 C CA . SER A 1 100 ? 26.221 -19.814 -27.373 1.00 86.00 100 SER A CA 1
ATOM 776 C C . SER A 1 100 ? 26.485 -21.115 -26.609 1.00 86.00 100 SER A C 1
ATOM 778 O O . SER A 1 100 ? 26.584 -22.171 -27.230 1.00 86.00 100 SER A O 1
ATOM 780 N N . ALA A 1 101 ? 26.569 -21.054 -25.276 1.00 92.44 101 ALA A N 1
ATOM 781 C CA . ALA A 1 101 ? 26.801 -22.212 -24.412 1.00 92.44 101 ALA A CA 1
ATOM 782 C C . ALA A 1 101 ? 25.545 -23.067 -24.146 1.00 92.44 101 ALA A C 1
ATOM 784 O O . ALA A 1 101 ? 25.679 -24.245 -23.816 1.00 92.44 101 ALA A O 1
ATOM 785 N N . PHE A 1 102 ? 24.336 -22.505 -24.281 1.00 88.44 102 PHE A N 1
ATOM 786 C CA . PHE A 1 102 ? 23.083 -23.181 -23.927 1.00 88.44 102 PHE A CA 1
ATOM 787 C C . PHE A 1 102 ? 22.007 -23.011 -25.008 1.00 88.44 102 PHE A C 1
ATOM 789 O O . PHE A 1 102 ? 21.395 -21.951 -25.120 1.00 88.44 102 PHE A O 1
ATOM 796 N N . ASP A 1 103 ? 21.701 -24.086 -25.747 1.00 86.94 103 ASP A N 1
ATOM 797 C CA . ASP A 1 103 ? 20.706 -24.081 -26.837 1.00 86.94 103 ASP A CA 1
ATOM 798 C C . ASP A 1 103 ? 19.337 -23.509 -26.425 1.00 86.94 103 ASP A C 1
ATOM 800 O O . ASP A 1 103 ? 18.717 -22.782 -27.194 1.00 86.94 103 ASP A O 1
ATOM 804 N N . VAL A 1 104 ? 18.900 -23.773 -25.188 1.00 89.12 104 VAL A N 1
ATOM 805 C CA . VAL A 1 104 ? 17.623 -23.290 -24.623 1.00 89.12 104 VAL A CA 1
ATOM 806 C C . VAL A 1 104 ? 17.540 -21.759 -24.478 1.00 89.12 104 VAL A C 1
ATOM 808 O O . VAL A 1 104 ? 16.458 -21.225 -24.252 1.00 89.12 104 VAL A O 1
ATOM 811 N N . LEU A 1 105 ? 18.662 -21.041 -24.604 1.00 80.50 105 LEU A N 1
ATOM 812 C CA . LEU A 1 105 ? 18.735 -19.578 -24.513 1.00 80.50 105 LEU A CA 1
ATOM 813 C C . LEU A 1 105 ? 18.877 -18.889 -25.881 1.00 80.50 105 LEU A C 1
ATOM 815 O O . LEU A 1 105 ? 18.902 -17.659 -25.935 1.00 80.50 105 LEU A O 1
ATOM 819 N N . LYS A 1 106 ? 18.963 -19.640 -26.988 1.00 79.69 106 LYS A N 1
ATOM 820 C CA . LYS A 1 106 ? 19.161 -19.063 -28.332 1.00 79.69 106 LYS A CA 1
ATOM 821 C C . LYS A 1 106 ? 18.001 -18.171 -28.771 1.00 79.69 106 LYS A C 1
ATOM 823 O O . LYS A 1 106 ? 18.246 -17.096 -29.311 1.00 79.69 106 LYS A O 1
ATOM 828 N N . ASP A 1 107 ? 16.777 -18.556 -28.423 1.00 79.56 107 ASP A N 1
ATOM 829 C CA . ASP A 1 107 ? 15.551 -17.803 -28.724 1.00 79.56 107 ASP A CA 1
ATOM 830 C C . ASP A 1 107 ? 15.264 -16.680 -27.695 1.00 79.56 107 ASP A C 1
ATOM 832 O O . ASP A 1 107 ? 14.176 -16.103 -27.671 1.00 79.56 107 ASP A O 1
ATOM 836 N N . TRP A 1 108 ? 16.210 -16.360 -26.797 1.00 74.12 108 TRP A N 1
ATOM 837 C CA . TRP A 1 108 ? 16.010 -15.343 -25.760 1.00 74.12 108 TRP A CA 1
ATOM 838 C C . TRP A 1 108 ? 16.245 -13.919 -26.291 1.00 74.12 108 TRP A C 1
ATOM 840 O O . TRP A 1 108 ? 17.352 -13.370 -26.231 1.00 74.12 108 TRP A O 1
ATOM 850 N N . GLU A 1 109 ? 15.174 -13.285 -26.765 1.00 64.94 109 GLU A N 1
ATOM 851 C CA . GLU A 1 109 ? 15.142 -11.884 -27.226 1.00 64.94 109 GLU A CA 1
ATOM 852 C C . GLU A 1 109 ? 15.117 -10.844 -26.079 1.00 64.94 109 GLU A C 1
ATOM 854 O O . GLU A 1 109 ? 14.824 -9.673 -26.297 1.00 64.94 109 GLU A O 1
ATOM 859 N N . GLY A 1 110 ? 15.421 -11.244 -24.840 1.00 59.31 110 GLY A N 1
ATOM 860 C CA . GLY A 1 110 ? 15.254 -10.420 -23.635 1.00 59.31 110 GLY A CA 1
ATOM 861 C C . GLY A 1 110 ? 16.258 -9.278 -23.412 1.00 59.31 110 GLY A C 1
ATOM 862 O O . GLY A 1 110 ? 16.287 -8.749 -22.300 1.00 59.31 110 GLY A O 1
ATOM 863 N N . ASP A 1 111 ? 17.070 -8.887 -24.405 1.00 55.50 111 ASP A N 1
ATOM 864 C CA . ASP A 1 111 ? 17.913 -7.683 -24.287 1.00 55.50 111 ASP A CA 1
ATOM 865 C C . ASP A 1 111 ? 17.019 -6.430 -24.253 1.00 55.50 111 ASP A C 1
ATOM 867 O O . ASP A 1 111 ? 16.215 -6.233 -25.168 1.00 55.50 111 ASP A O 1
ATOM 871 N N . PRO A 1 112 ? 17.113 -5.568 -23.224 1.00 51.56 112 PRO A N 1
ATOM 872 C CA . PRO A 1 112 ? 16.223 -4.428 -23.122 1.00 51.56 112 PRO A CA 1
ATOM 873 C C . PRO A 1 112 ? 16.437 -3.375 -24.226 1.00 51.56 112 PRO A C 1
ATOM 875 O O . PRO A 1 112 ? 15.655 -3.318 -25.178 1.00 51.56 112 PRO A O 1
ATOM 878 N N . TYR A 1 113 ? 17.372 -2.434 -24.052 1.00 56.56 113 TYR A N 1
ATOM 879 C CA . TYR A 1 113 ? 17.406 -1.159 -24.792 1.00 56.56 113 TYR A CA 1
ATOM 880 C C . TYR A 1 113 ? 18.663 -1.058 -25.676 1.00 56.56 113 TYR A C 1
ATOM 882 O O . TYR A 1 113 ? 19.587 -0.298 -25.393 1.00 56.56 113 TYR A O 1
ATOM 890 N N . THR A 1 114 ? 18.661 -1.823 -26.780 1.00 47.56 114 THR A N 1
ATOM 891 C CA . THR A 1 114 ? 19.669 -1.791 -27.860 1.00 47.56 114 THR A CA 1
ATOM 892 C C . THR A 1 114 ? 20.006 -0.364 -28.308 1.00 47.56 114 THR A C 1
ATOM 894 O O . THR A 1 114 ? 19.111 0.466 -28.492 1.00 47.56 114 THR A O 1
ATOM 897 N N . ARG A 1 115 ? 21.295 -0.096 -28.556 1.00 40.00 115 ARG A N 1
ATOM 898 C CA . ARG A 1 115 ? 21.857 1.228 -28.884 1.00 40.00 115 ARG A CA 1
ATOM 899 C C . ARG A 1 115 ? 21.308 1.795 -30.212 1.00 40.00 115 ARG A C 1
ATOM 901 O O . ARG A 1 115 ? 21.892 1.574 -31.269 1.00 40.00 115 ARG A O 1
ATOM 908 N N . ASN A 1 116 ? 20.196 2.535 -30.167 1.00 41.91 116 ASN A N 1
ATOM 909 C CA . ASN A 1 116 ? 19.521 3.081 -31.355 1.00 41.91 116 ASN A CA 1
ATOM 910 C C . ASN A 1 116 ? 20.396 4.108 -32.121 1.00 41.91 116 ASN A C 1
ATOM 912 O O . ASN A 1 116 ? 20.621 5.202 -31.598 1.00 41.91 116 ASN A O 1
ATOM 916 N N . PRO A 1 117 ? 20.811 3.843 -33.380 1.00 39.94 117 PRO A N 1
ATOM 917 C CA . PRO A 1 117 ? 21.627 4.781 -34.161 1.00 39.94 117 PRO A CA 1
ATOM 918 C C . PRO A 1 117 ? 20.884 6.054 -34.607 1.00 39.94 117 PRO A C 1
ATOM 920 O O . PRO A 1 117 ? 21.513 7.041 -34.988 1.00 39.94 117 PRO A O 1
ATOM 923 N N . LEU A 1 118 ? 19.545 6.046 -34.590 1.00 35.75 118 LEU A N 1
ATOM 924 C CA . LEU A 1 118 ? 18.709 7.073 -35.226 1.00 35.75 118 LEU A CA 1
ATOM 925 C C . LEU A 1 118 ? 18.429 8.309 -34.354 1.00 35.75 118 LEU A C 1
ATOM 927 O O . LEU A 1 118 ? 17.738 9.218 -34.803 1.00 35.75 118 LEU A O 1
ATOM 931 N N . LEU A 1 119 ? 19.009 8.423 -33.153 1.00 40.00 119 LEU A N 1
ATOM 932 C CA . LEU A 1 119 ? 18.893 9.631 -32.311 1.00 40.00 119 LEU A CA 1
ATOM 933 C C . LEU A 1 119 ? 19.746 10.827 -32.803 1.00 40.00 119 LEU A C 1
ATOM 935 O O . LEU A 1 119 ? 20.075 11.724 -32.031 1.00 40.00 119 LEU A O 1
ATOM 939 N N . THR A 1 120 ? 20.077 10.863 -34.097 1.00 35.91 120 THR A N 1
ATOM 940 C CA . THR A 1 120 ? 20.757 11.981 -34.781 1.00 35.91 120 THR A CA 1
ATOM 941 C C . THR A 1 120 ? 19.860 12.706 -35.800 1.00 35.91 120 THR A C 1
ATOM 943 O O . THR A 1 120 ? 20.347 13.546 -36.556 1.00 35.91 120 THR A O 1
ATOM 946 N N . SER A 1 121 ? 18.542 12.460 -35.808 1.00 34.16 121 SER A N 1
ATOM 947 C CA . SER A 1 121 ? 17.568 13.262 -36.570 1.00 34.16 121 SER A CA 1
ATOM 948 C C . SER A 1 121 ? 16.222 13.419 -35.844 1.00 34.16 121 SER A C 1
ATOM 950 O O . SER A 1 121 ? 15.874 12.649 -34.951 1.00 34.16 121 SER A O 1
ATOM 952 N N . SER A 1 122 ? 15.486 14.487 -36.167 1.00 43.34 122 SER A N 1
ATOM 953 C CA . SER A 1 122 ? 14.267 14.890 -35.458 1.00 43.34 122 SER A CA 1
ATOM 954 C C . SER A 1 122 ? 12.992 14.239 -36.003 1.00 43.34 122 SER A C 1
ATOM 956 O O . SER A 1 122 ? 12.768 14.184 -37.211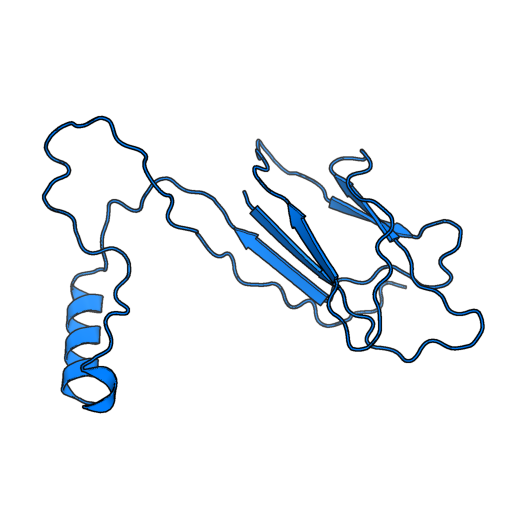 1.00 43.34 122 SER A O 1
ATOM 958 N N . SER A 1 123 ? 12.077 13.872 -35.103 1.00 33.62 123 SER A N 1
ATOM 959 C CA . SER A 1 123 ? 10.645 13.765 -35.404 1.00 33.62 123 SER A CA 1
ATOM 960 C C . SER A 1 123 ? 9.790 14.020 -34.152 1.00 33.62 123 SER A C 1
ATOM 962 O O . SER A 1 123 ? 10.274 13.943 -33.019 1.00 33.62 123 SER A O 1
ATOM 964 N N . ASN A 1 124 ? 8.516 14.362 -34.363 1.00 43.03 124 ASN A N 1
ATOM 965 C CA . ASN A 1 124 ? 7.510 14.498 -33.308 1.00 43.03 124 ASN A CA 1
ATOM 966 C C . ASN A 1 124 ? 6.660 13.225 -33.250 1.00 43.03 124 ASN A C 1
ATOM 968 O O . ASN A 1 124 ? 5.748 13.074 -34.059 1.00 43.03 124 ASN A O 1
ATOM 972 N N . GLU A 1 125 ? 6.902 12.346 -32.278 1.00 37.41 125 GLU A N 1
ATOM 973 C CA . GLU A 1 125 ? 6.003 11.221 -31.993 1.00 37.41 125 GLU A CA 1
ATOM 974 C C . GLU A 1 125 ? 5.992 10.866 -30.494 1.00 37.41 125 GLU A C 1
ATOM 976 O O . GLU A 1 125 ? 6.857 11.303 -29.727 1.00 37.41 125 GLU A O 1
ATOM 981 N N . LYS A 1 126 ? 4.961 10.137 -30.045 1.00 41.00 126 LYS A N 1
ATOM 982 C CA . LYS A 1 126 ? 4.719 9.843 -28.623 1.00 41.00 126 LYS A CA 1
ATOM 983 C C . LYS A 1 126 ? 5.807 8.925 -28.059 1.00 41.00 126 LYS A C 1
ATOM 985 O O . LYS A 1 126 ? 5.860 7.744 -28.383 1.00 41.00 126 LYS A O 1
ATOM 990 N N . LYS A 1 127 ? 6.636 9.464 -27.165 1.00 34.41 127 LYS A N 1
ATOM 991 C CA . LYS A 1 127 ? 7.700 8.721 -26.478 1.00 34.41 127 LYS A CA 1
ATOM 992 C C . LYS A 1 127 ? 7.117 7.881 -25.340 1.00 34.41 127 LYS A C 1
ATOM 994 O O . LYS A 1 127 ? 6.392 8.408 -24.500 1.00 34.41 127 LYS A O 1
ATOM 999 N N . THR A 1 128 ? 7.446 6.594 -25.306 1.00 39.12 128 THR A N 1
ATOM 1000 C CA . THR A 1 128 ? 7.096 5.667 -24.221 1.00 39.12 128 THR A CA 1
ATOM 1001 C C . THR A 1 128 ? 8.270 5.506 -23.252 1.00 39.12 128 THR A C 1
ATOM 1003 O O . THR A 1 128 ? 9.434 5.546 -23.651 1.00 39.12 128 THR A O 1
ATOM 1006 N N . CYS A 1 129 ? 7.974 5.385 -21.957 1.00 31.33 129 CYS A N 1
ATOM 1007 C CA . CYS A 1 129 ? 8.983 5.407 -20.897 1.00 31.33 129 CYS A CA 1
ATOM 1008 C C . CYS A 1 129 ? 9.594 4.025 -20.640 1.00 31.33 129 CYS A C 1
ATOM 1010 O O . CYS A 1 129 ? 8.910 3.007 -20.756 1.00 31.33 129 CYS A O 1
ATOM 1012 N N . LYS A 1 130 ? 10.855 3.997 -20.192 1.00 39.72 130 LYS A N 1
ATOM 1013 C CA . LYS A 1 130 ? 11.462 2.799 -19.598 1.00 39.72 130 LYS A CA 1
ATOM 1014 C C . LYS A 1 130 ? 11.373 2.877 -18.072 1.00 39.72 130 LYS A C 1
ATOM 1016 O O . LYS A 1 130 ? 11.716 3.887 -17.469 1.00 39.72 130 LYS A O 1
ATOM 1021 N N . LEU A 1 131 ? 10.788 1.835 -17.479 1.00 34.38 131 LEU A N 1
ATOM 1022 C CA . LEU A 1 131 ? 10.336 1.806 -16.089 1.00 34.38 131 LEU A CA 1
ATOM 1023 C C . LEU A 1 131 ? 11.476 1.349 -15.173 1.00 34.38 131 LEU A C 1
ATOM 1025 O O . LEU A 1 131 ? 11.911 0.201 -15.261 1.00 34.38 131 LEU A O 1
ATOM 1029 N N . SER A 1 132 ? 11.946 2.226 -14.286 1.00 38.59 132 SER A N 1
ATOM 1030 C CA . SER A 1 132 ? 12.965 1.862 -13.299 1.00 38.59 132 SER A CA 1
ATOM 1031 C C . SER A 1 132 ? 12.298 1.200 -12.096 1.00 38.59 132 SER A C 1
ATOM 1033 O O . SER A 1 132 ? 11.719 1.875 -11.245 1.00 38.59 132 SER A O 1
ATOM 1035 N N . VAL A 1 133 ? 12.360 -0.133 -12.046 1.00 35.88 133 VAL A N 1
ATOM 1036 C CA . VAL A 1 133 ? 11.864 -0.940 -10.922 1.00 35.88 133 VAL A CA 1
ATOM 1037 C C . VAL A 1 133 ? 12.816 -0.789 -9.739 1.00 35.88 133 VAL A C 1
ATOM 1039 O O . VAL A 1 133 ? 13.924 -1.327 -9.766 1.00 35.88 133 VAL A O 1
ATOM 1042 N N . ILE A 1 134 ? 12.396 -0.081 -8.690 1.00 42.94 134 ILE A N 1
ATOM 1043 C CA . ILE A 1 134 ? 13.086 -0.148 -7.401 1.00 42.94 134 ILE A CA 1
ATOM 1044 C C . ILE A 1 134 ? 12.557 -1.389 -6.680 1.00 42.94 134 ILE A C 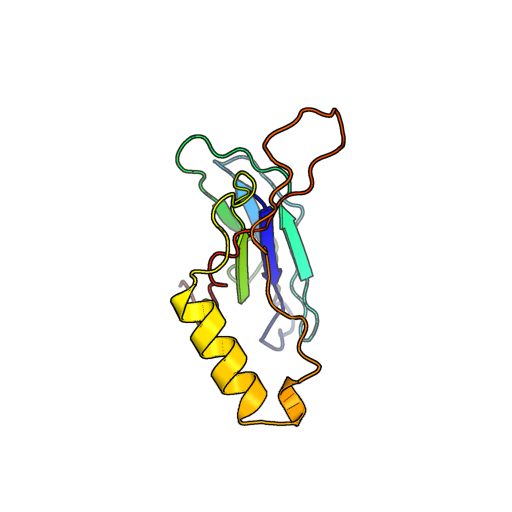1
ATOM 1046 O O . ILE A 1 134 ? 11.349 -1.595 -6.576 1.00 42.94 134 ILE A O 1
ATOM 1050 N N . LEU A 1 135 ? 13.502 -2.228 -6.249 1.00 40.94 135 LEU A N 1
ATOM 1051 C CA . LEU A 1 135 ? 13.304 -3.547 -5.650 1.00 40.94 135 LEU A CA 1
ATOM 1052 C C . LEU A 1 135 ? 12.084 -3.600 -4.716 1.00 40.94 135 LEU A C 1
ATOM 1054 O O . LEU A 1 135 ? 12.017 -2.844 -3.748 1.00 40.94 135 LEU A O 1
ATOM 1058 N N . ALA A 1 136 ? 11.159 -4.525 -4.991 1.00 39.88 136 ALA A N 1
ATOM 1059 C CA . ALA A 1 136 ? 9.969 -4.729 -4.175 1.00 39.88 136 ALA A CA 1
ATOM 1060 C C . ALA A 1 136 ? 10.362 -5.011 -2.718 1.00 39.88 136 ALA A C 1
ATOM 1062 O O . ALA A 1 136 ? 11.024 -6.012 -2.422 1.00 39.88 136 ALA A O 1
ATOM 1063 N N . ILE A 1 137 ? 9.946 -4.135 -1.802 1.00 46.75 137 ILE A N 1
ATOM 1064 C CA . ILE A 1 137 ? 10.207 -4.327 -0.377 1.00 46.75 137 ILE A CA 1
ATOM 1065 C C . ILE A 1 137 ? 9.143 -5.287 0.148 1.00 46.75 137 ILE A C 1
ATOM 1067 O O . ILE A 1 137 ? 8.052 -4.885 0.555 1.00 46.75 137 ILE A O 1
ATOM 1071 N N . ALA A 1 138 ? 9.474 -6.577 0.123 1.00 38.97 138 ALA A N 1
ATOM 1072 C CA . ALA A 1 138 ? 8.796 -7.575 0.934 1.00 38.97 138 ALA A CA 1
ATOM 1073 C C . ALA A 1 138 ? 9.135 -7.284 2.401 1.00 38.97 138 ALA A C 1
ATOM 1075 O O . ALA A 1 138 ? 10.192 -7.681 2.895 1.00 38.97 138 ALA A O 1
ATOM 1076 N N . ILE A 1 139 ? 8.264 -6.537 3.079 1.00 44.16 139 ILE A N 1
ATOM 1077 C CA . ILE A 1 139 ? 8.390 -6.272 4.511 1.00 44.16 139 ILE A CA 1
ATOM 1078 C C . ILE A 1 139 ? 8.113 -7.608 5.223 1.00 44.16 139 ILE A C 1
ATOM 1080 O O . ILE A 1 139 ? 6.980 -8.091 5.157 1.00 44.16 139 ILE A O 1
ATOM 1084 N N . PRO A 1 140 ? 9.099 -8.252 5.884 1.00 41.66 140 PRO A N 1
ATOM 1085 C CA . PRO A 1 140 ? 8.791 -9.390 6.741 1.00 41.66 140 PRO A CA 1
ATOM 1086 C C . PRO A 1 140 ? 7.840 -8.896 7.832 1.00 41.66 140 PRO A C 1
ATOM 1088 O O . PRO A 1 140 ? 8.095 -7.847 8.420 1.00 41.66 140 PRO A O 1
ATOM 1091 N N . VAL A 1 141 ? 6.735 -9.615 8.063 1.00 42.66 141 VAL A N 1
ATOM 1092 C CA . VAL A 1 141 ? 5.608 -9.137 8.885 1.00 42.66 141 VAL A CA 1
ATOM 1093 C C . VAL A 1 141 ? 6.008 -9.017 10.359 1.00 42.66 141 VAL A C 1
ATOM 1095 O O . VAL A 1 141 ? 5.751 -9.893 11.185 1.00 42.66 141 VAL A O 1
ATOM 1098 N N . PHE A 1 142 ? 6.646 -7.899 10.689 1.00 39.59 142 PHE A N 1
ATOM 1099 C CA . PHE A 1 142 ? 6.808 -7.415 12.043 1.00 39.59 142 PHE A CA 1
ATOM 1100 C C . PHE A 1 142 ? 5.493 -6.773 12.465 1.00 39.59 142 PHE A C 1
ATOM 1102 O O . PHE A 1 142 ? 5.064 -5.767 11.901 1.00 39.59 142 PHE A O 1
ATOM 1109 N N . PHE A 1 143 ? 4.858 -7.366 13.472 1.00 32.84 143 PHE A N 1
ATOM 1110 C CA . PHE A 1 143 ? 3.764 -6.729 14.185 1.00 32.84 143 PHE A CA 1
ATOM 1111 C C . PHE A 1 143 ? 4.307 -5.448 14.827 1.00 32.84 143 PHE A C 1
ATOM 1113 O O . PHE A 1 143 ? 5.112 -5.518 15.756 1.00 32.84 143 PHE A O 1
ATOM 1120 N N . ILE A 1 144 ? 3.884 -4.290 14.319 1.00 31.81 144 ILE A N 1
ATOM 1121 C CA . ILE A 1 144 ? 4.040 -3.026 15.035 1.00 31.81 144 ILE A CA 1
ATOM 1122 C C . ILE A 1 144 ? 2.969 -3.034 16.131 1.00 31.81 144 ILE A C 1
ATOM 1124 O O . ILE A 1 144 ? 1.775 -3.070 15.827 1.00 31.81 144 ILE A O 1
ATOM 1128 N N . VAL A 1 145 ? 3.431 -3.079 17.382 1.00 36.53 145 VAL A N 1
ATOM 1129 C CA . VAL A 1 145 ? 2.650 -3.089 18.630 1.00 36.53 145 VAL A CA 1
ATOM 1130 C C . VAL A 1 145 ? 3.100 -1.905 19.473 1.00 36.53 145 VAL A C 1
ATOM 1132 O O . VAL A 1 145 ? 4.335 -1.719 19.558 1.00 36.53 145 VAL A O 1
#

Secondary structure (DSSP, 8-state):
-EEEEEE-B-S---TT----EEEEETTEE-SS-B--BBTB-EEEEE-S---SS---EEEEE-TT-SS-----EEEEEEEPPP--S-S-HHHHHHHHHHHHH-GGGTT---------TTTTS-----PPPPEEEEEEE--------

pLDDT: mean 74.79, std 21.67, range [31.33, 97.12]

Radius of gyration: 21.81 Å; chains: 1; bounding box: 47×41×55 Å

InterPro domains:
  IPR024788 Malectin-like domain [PF12819] (2-79)

Foldseek 3Di:
DKKKFKAADPDDDDDLAFFWKFKAKQNHTDDDIDGHYHPDIDMDMDPPDDDDDDIDIDIGTDPSHPADHDTQKMKDKDWDAAPQDADDVVVVVVLVVVCVVDVVCVPPPPRPDPNDPPPPDDDDDDDDTDIHIDDMPRPPDDPPD

Sequence (145 aa):
MYINWYFTEVQGLGLGEYRSFEIYKDDDNFSLPIVPRIGYVSQLLVSDLSVNGTINFSIVTTDDSTLPPLVNAIEIFSISDALTNGTDDNNAEGLDSLKSAFDVLKDWEGDPYTRNPLLTSSSNEKKTCKLSVILAIAIPVFFIV

Organism: Cynara cardunculus var. scolymus (NCBI:txid59895)